Protein AF-A0A9D7R0Y0-F1 (afdb_monomer_lite)

Foldseek 3Di:
DAAEDEDDDDPQDALVVCPVVCVVCVVRHNYDRDDDAPYPPHHHDPDDDDPVNRVVVVVVD

pLDDT: mean 94.99, std 6.4, range [60.22, 98.56]

Radius of gyration: 12.71 Å; chains: 1; bounding box: 27×23×32 Å

Structure (mmCIF, N/CA/C/O backbone):
data_AF-A0A9D7R0Y0-F1
#
_entry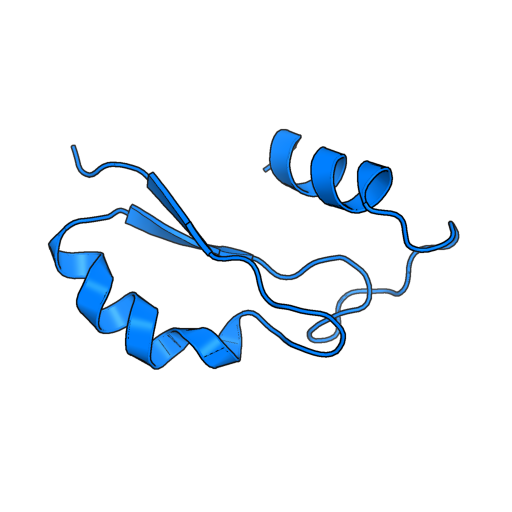.id   AF-A0A9D7R0Y0-F1
#
loop_
_atom_site.group_PDB
_atom_site.id
_atom_site.type_symbol
_atom_site.label_atom_id
_atom_site.label_alt_id
_atom_site.label_comp_id
_atom_site.label_asym_id
_atom_site.label_entity_id
_atom_site.label_seq_id
_atom_site.pdbx_PDB_ins_code
_atom_site.Cartn_x
_atom_site.Cartn_y
_atom_site.Cartn_z
_atom_site.occupancy
_atom_site.B_iso_or_equiv
_atom_site.auth_seq_id
_atom_site.auth_comp_id
_atom_site.auth_asym_id
_atom_site.auth_atom_id
_atom_site.pdbx_PDB_model_num
ATOM 1 N N . MET A 1 1 ? -14.982 10.663 15.098 1.00 83.56 1 MET A N 1
ATOM 2 C CA . MET A 1 1 ? -14.435 10.303 13.770 1.00 83.56 1 MET A CA 1
ATOM 3 C C . MET A 1 1 ? -13.385 9.234 13.984 1.00 83.56 1 MET A C 1
ATOM 5 O O . MET A 1 1 ? -12.617 9.387 14.925 1.00 83.56 1 MET A O 1
ATOM 9 N N . LYS A 1 2 ? -13.385 8.170 13.174 1.00 94.25 2 LYS A N 1
ATOM 10 C CA . LYS A 1 2 ? -12.347 7.129 13.229 1.00 94.25 2 LYS A CA 1
ATOM 11 C C . LYS A 1 2 ? -11.039 7.664 12.642 1.00 94.25 2 LYS A C 1
ATOM 13 O O . LYS A 1 2 ? -11.081 8.474 11.715 1.00 94.25 2 LYS A O 1
ATOM 18 N N . SER A 1 3 ? -9.902 7.219 13.171 1.00 97.69 3 SER A N 1
ATOM 19 C CA . SER A 1 3 ? -8.587 7.520 12.592 1.00 97.69 3 SER A CA 1
ATOM 20 C C . SER A 1 3 ? -8.419 6.784 11.261 1.00 97.69 3 SER A C 1
ATOM 22 O O . SER A 1 3 ? -8.896 5.658 11.115 1.00 97.69 3 SER A O 1
ATOM 24 N N . ASN A 1 4 ? -7.743 7.402 10.292 1.00 97.06 4 ASN A N 1
ATOM 25 C CA . ASN A 1 4 ? -7.409 6.729 9.036 1.00 97.06 4 ASN A CA 1
ATOM 26 C C . ASN A 1 4 ? -6.275 5.724 9.278 1.00 97.06 4 ASN A C 1
ATOM 28 O O . ASN A 1 4 ? -5.270 6.080 9.896 1.00 97.06 4 ASN A O 1
ATOM 32 N N . LEU A 1 5 ? -6.417 4.508 8.753 1.00 97.94 5 LEU A N 1
ATOM 33 C CA . LEU A 1 5 ? -5.371 3.488 8.746 1.00 97.94 5 LEU A CA 1
ATOM 34 C C . LEU A 1 5 ? -5.088 3.072 7.303 1.00 97.94 5 LEU A C 1
ATOM 36 O O . LEU A 1 5 ? -5.905 2.404 6.677 1.00 97.94 5 LEU A O 1
ATOM 40 N N . LEU A 1 6 ? -3.930 3.477 6.785 1.00 97.56 6 LEU A N 1
ATOM 41 C CA . LEU A 1 6 ? -3.438 3.058 5.475 1.00 97.56 6 LEU A CA 1
ATOM 42 C C . LEU A 1 6 ? -2.633 1.762 5.621 1.00 97.56 6 LEU A C 1
ATOM 44 O O . LEU A 1 6 ? -1.673 1.727 6.391 1.00 97.56 6 LEU A O 1
ATOM 48 N N . ILE A 1 7 ? -2.999 0.724 4.869 1.00 97.75 7 ILE A N 1
ATOM 49 C CA . ILE A 1 7 ? -2.286 -0.560 4.844 1.00 97.75 7 ILE A CA 1
ATOM 50 C C . ILE A 1 7 ? -1.601 -0.723 3.487 1.00 97.75 7 ILE A C 1
ATOM 52 O O . ILE A 1 7 ? -2.225 -0.571 2.435 1.00 97.75 7 ILE A O 1
ATOM 56 N N . LEU A 1 8 ? -0.303 -1.025 3.528 1.00 97.44 8 LEU A N 1
ATOM 57 C CA . LEU A 1 8 ? 0.566 -1.141 2.360 1.00 97.44 8 LEU A CA 1
ATOM 58 C C . LEU A 1 8 ? 1.053 -2.584 2.217 1.00 97.44 8 LEU A C 1
ATOM 60 O O . LEU A 1 8 ? 1.537 -3.178 3.183 1.00 97.44 8 LEU A O 1
ATOM 64 N N . HIS A 1 9 ? 0.959 -3.131 1.008 1.00 97.12 9 HIS A N 1
ATOM 65 C CA . HIS A 1 9 ? 1.484 -4.457 0.690 1.00 97.12 9 HIS A CA 1
ATOM 66 C C . HIS A 1 9 ? 3.002 -4.448 0.455 1.00 97.12 9 HIS A C 1
ATOM 68 O O . HIS A 1 9 ? 3.617 -3.412 0.199 1.00 97.12 9 HIS A O 1
ATOM 74 N N . GLY A 1 10 ? 3.611 -5.634 0.533 1.00 95.12 10 GLY A N 1
ATOM 75 C CA . GLY A 1 10 ? 5.014 -5.851 0.174 1.00 95.12 10 GLY A CA 1
ATOM 76 C C . GLY A 1 10 ? 5.225 -6.032 -1.333 1.00 95.12 10 GLY A C 1
ATOM 77 O O . GLY A 1 10 ? 4.277 -6.018 -2.120 1.00 95.12 10 GLY A O 1
ATOM 78 N N . ALA A 1 11 ? 6.478 -6.236 -1.744 1.00 93.38 11 ALA A N 1
ATOM 79 C CA . ALA A 1 11 ? 6.812 -6.511 -3.143 1.00 93.38 11 ALA A CA 1
ATOM 80 C C . ALA A 1 11 ? 6.044 -7.736 -3.680 1.00 93.38 11 ALA A C 1
ATOM 82 O O . ALA A 1 11 ? 5.916 -8.735 -2.973 1.00 93.38 11 ALA A O 1
ATOM 83 N N . LEU A 1 12 ? 5.569 -7.656 -4.931 1.00 91.50 12 LEU A N 1
ATOM 84 C CA . LEU A 1 12 ? 4.761 -8.686 -5.612 1.00 91.50 12 LEU A CA 1
ATOM 85 C C . LEU A 1 12 ? 3.376 -8.958 -4.985 1.00 91.50 12 LEU A C 1
ATOM 87 O O . LEU A 1 12 ? 2.678 -9.863 -5.437 1.00 91.50 12 LEU A O 1
ATOM 91 N N . GLY A 1 13 ? 2.976 -8.200 -3.961 1.00 94.88 13 GLY A N 1
ATOM 92 C CA . GLY A 1 13 ? 1.668 -8.309 -3.312 1.00 94.88 13 GLY A CA 1
ATOM 93 C C . GLY A 1 13 ? 0.582 -7.427 -3.935 1.00 94.88 13 GLY A C 1
ATOM 94 O O . GLY A 1 13 ? 0.806 -6.731 -4.927 1.00 94.88 13 GLY A O 1
ATOM 95 N N . SER A 1 14 ? -0.593 -7.442 -3.308 1.00 97.69 14 SER A N 1
ATOM 96 C CA . SER A 1 14 ? -1.705 -6.520 -3.571 1.00 97.69 14 SER A CA 1
ATOM 97 C C . SER A 1 14 ? -2.444 -6.186 -2.275 1.00 97.69 14 SER A C 1
ATOM 99 O O . SER A 1 14 ? -2.271 -6.854 -1.252 1.00 97.69 14 SER A O 1
ATOM 101 N N . SER A 1 15 ? -3.286 -5.155 -2.321 1.00 97.62 15 SER A N 1
ATOM 102 C CA . SER A 1 15 ? -4.241 -4.802 -1.265 1.00 97.62 15 SER A CA 1
ATOM 103 C C . SER A 1 15 ? -5.102 -5.975 -0.818 1.00 97.62 15 SER A C 1
ATOM 105 O O . SER A 1 15 ? -5.424 -6.077 0.360 1.00 97.62 15 SER A O 1
ATOM 107 N N . ASP A 1 16 ? -5.453 -6.859 -1.749 1.00 97.62 16 ASP A N 1
ATOM 108 C CA . ASP A 1 16 ? -6.463 -7.905 -1.563 1.00 97.62 16 ASP A CA 1
ATOM 109 C C . ASP A 1 16 ? -6.026 -8.918 -0.494 1.00 97.62 16 ASP A C 1
ATOM 111 O O . ASP A 1 16 ? -6.840 -9.512 0.207 1.00 97.62 16 ASP A O 1
ATOM 115 N N . GLN A 1 17 ? -4.710 -9.049 -0.282 1.00 97.81 17 GLN A N 1
ATOM 116 C CA . GLN A 1 17 ? -4.131 -9.866 0.788 1.00 97.81 17 GLN A CA 1
ATOM 117 C C . GLN A 1 17 ? -4.556 -9.407 2.195 1.00 97.81 17 GLN A C 1
ATOM 119 O O . GLN A 1 17 ? -4.426 -10.172 3.150 1.00 97.81 17 GLN A O 1
ATOM 124 N N . PHE A 1 18 ? -5.042 -8.170 2.329 1.00 98.25 18 PHE A N 1
ATOM 125 C CA . PHE A 1 18 ? -5.451 -7.566 3.593 1.00 98.25 18 PHE A CA 1
ATOM 126 C C . PHE A 1 18 ? -6.963 -7.425 3.754 1.00 98.25 18 PHE A C 1
ATOM 128 O O . PHE A 1 18 ? -7.372 -6.927 4.799 1.00 98.25 18 PHE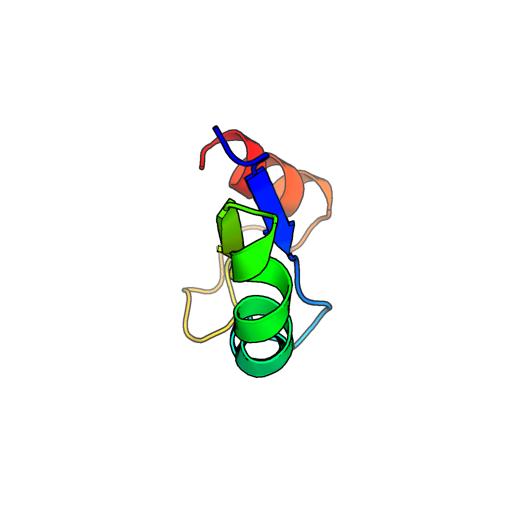 A O 1
ATOM 135 N N . GLU A 1 19 ? -7.797 -7.868 2.807 1.00 98.00 19 GLU A N 1
ATOM 136 C CA . GLU A 1 19 ? -9.262 -7.783 2.947 1.00 98.00 19 GLU A CA 1
ATOM 137 C C . GLU A 1 19 ? -9.766 -8.395 4.269 1.00 98.00 19 GLU A C 1
ATOM 139 O O . GLU A 1 19 ?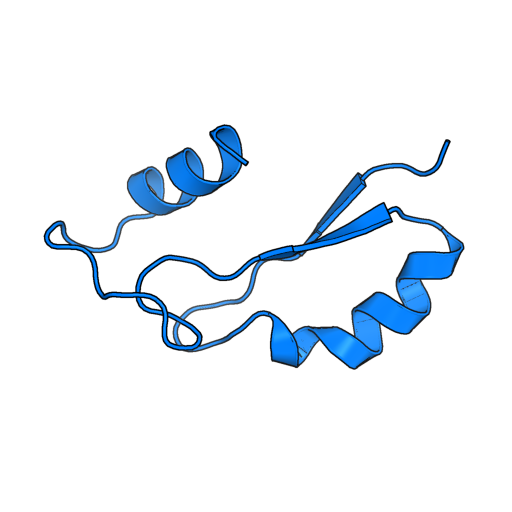 -10.441 -7.681 5.014 1.00 98.00 19 GLU A O 1
ATOM 144 N N . PRO A 1 20 ? -9.347 -9.615 4.680 1.00 98.31 20 PRO A N 1
ATOM 145 C CA . PRO A 1 20 ? -9.802 -10.181 5.954 1.00 98.31 20 PRO A CA 1
ATOM 146 C C . PRO A 1 20 ? -9.344 -9.377 7.179 1.00 98.31 20 PRO A C 1
ATOM 148 O O . PRO A 1 20 ? -10.000 -9.379 8.217 1.00 98.31 20 PRO A O 1
ATOM 151 N N . LEU A 1 21 ? -8.195 -8.698 7.086 1.00 98.12 21 LEU A N 1
ATOM 152 C CA . LEU A 1 21 ? -7.688 -7.848 8.163 1.00 98.12 21 LEU A CA 1
ATOM 153 C C . LEU A 1 21 ? -8.428 -6.505 8.203 1.00 98.12 21 LEU A C 1
ATOM 155 O O . LEU A 1 21 ? -8.683 -5.980 9.286 1.00 98.12 21 LEU A O 1
ATOM 159 N N . ALA A 1 22 ? -8.771 -5.954 7.038 1.00 98.19 22 ALA A N 1
ATOM 160 C CA . ALA A 1 22 ? -9.517 -4.712 6.914 1.00 98.19 22 ALA A CA 1
ATOM 161 C C . ALA A 1 22 ? -10.896 -4.834 7.562 1.00 98.19 22 ALA A C 1
ATOM 163 O O . ALA A 1 22 ? -11.233 -3.985 8.379 1.00 98.19 22 ALA A O 1
ATOM 164 N N . GLU A 1 23 ? -11.624 -5.924 7.295 1.00 98.19 23 GLU A N 1
ATOM 165 C CA . GLU A 1 23 ? -12.946 -6.186 7.885 1.00 98.19 23 GLU A CA 1
ATOM 166 C C . GLU A 1 23 ? -12.931 -6.114 9.421 1.00 98.19 23 GLU A C 1
ATOM 168 O O . GLU A 1 23 ? -13.824 -5.530 10.029 1.00 98.19 23 GLU A O 1
ATOM 173 N N . ILE A 1 24 ? -11.883 -6.647 10.058 1.00 98.31 24 ILE A N 1
ATOM 174 C CA . ILE A 1 24 ? -11.726 -6.617 11.520 1.00 98.31 24 ILE A CA 1
ATOM 175 C C . ILE A 1 24 ? -11.398 -5.197 12.009 1.00 98.31 24 ILE A C 1
ATOM 177 O O . ILE A 1 24 ? -11.901 -4.742 13.033 1.00 98.31 24 ILE A O 1
ATOM 181 N N . LEU A 1 25 ? -10.527 -4.481 11.294 1.00 98.25 25 LEU A N 1
ATOM 182 C CA . LEU A 1 25 ? -10.033 -3.166 11.712 1.00 98.25 25 LEU A CA 1
ATOM 183 C C . LEU A 1 25 ? -11.007 -2.024 11.405 1.00 98.25 25 LEU A C 1
ATOM 185 O O . LEU A 1 25 ? -10.907 -0.958 12.020 1.00 98.25 25 LEU A O 1
ATOM 189 N N . GLU A 1 26 ? -11.960 -2.233 10.498 1.00 97.69 26 GLU A N 1
ATOM 190 C CA . GLU A 1 26 ? -13.011 -1.271 10.168 1.00 97.69 26 GLU A CA 1
ATOM 191 C C . GLU A 1 26 ? -13.921 -0.946 11.358 1.00 97.69 26 GLU A C 1
ATOM 193 O O . GLU A 1 26 ? -14.563 0.107 11.351 1.00 97.69 26 GLU A O 1
ATOM 198 N N . GLU A 1 27 ? -13.939 -1.768 12.416 1.00 97.44 27 GLU A N 1
ATOM 199 C CA . GLU A 1 27 ? -14.616 -1.458 13.682 1.00 97.44 27 GLU A CA 1
ATOM 200 C C . GLU A 1 27 ? -14.033 -0.207 14.363 1.00 97.44 27 GLU A C 1
ATOM 202 O O . GLU A 1 27 ? -14.794 0.628 14.858 1.00 97.44 27 GLU A O 1
ATOM 207 N N . GLU A 1 28 ? -12.722 0.018 14.264 1.00 98.06 28 GLU A N 1
ATOM 208 C CA . GLU A 1 28 ? -11.996 1.077 14.989 1.00 98.06 28 GLU A CA 1
ATOM 209 C C . GLU A 1 28 ? -11.423 2.165 14.067 1.00 98.06 28 GLU A C 1
ATOM 211 O O . GLU A 1 28 ? -11.340 3.344 14.431 1.00 98.06 28 GLU A O 1
ATOM 216 N N . PHE A 1 29 ? -11.079 1.803 12.830 1.00 98.56 29 PHE A N 1
ATOM 217 C CA . PHE A 1 29 ? -10.405 2.677 11.875 1.00 98.56 29 PHE A CA 1
ATOM 218 C C . PHE A 1 29 ? -11.236 2.910 10.617 1.00 98.56 29 PHE A C 1
ATOM 220 O O . PHE A 1 29 ? -12.096 2.118 10.240 1.00 98.56 29 PHE A O 1
ATOM 227 N N . ARG A 1 30 ? -10.946 4.010 9.919 1.00 97.88 30 ARG A N 1
ATOM 228 C CA . ARG A 1 30 ? -11.259 4.120 8.494 1.00 97.88 30 ARG A CA 1
ATOM 229 C C . ARG A 1 30 ? -10.105 3.472 7.735 1.00 97.88 30 ARG A C 1
ATOM 231 O O . ARG A 1 30 ? -9.069 4.111 7.539 1.00 97.88 30 ARG A O 1
ATOM 238 N N . VAL A 1 31 ? -10.267 2.202 7.382 1.00 98.12 31 VAL A N 1
ATOM 239 C CA . VAL A 1 31 ? -9.230 1.426 6.698 1.00 98.12 31 VAL A CA 1
ATOM 240 C C . VAL A 1 31 ? -9.151 1.846 5.230 1.00 98.12 31 VAL A C 1
ATOM 242 O O . VAL A 1 31 ? -10.165 2.051 4.567 1.00 98.12 31 VAL A O 1
ATOM 245 N N . ILE A 1 32 ? -7.929 2.027 4.735 1.00 97.44 32 ILE A N 1
ATOM 246 C CA . ILE A 1 32 ? -7.621 2.352 3.344 1.00 97.44 32 ILE A CA 1
ATOM 247 C C . ILE A 1 32 ? -6.620 1.305 2.867 1.00 97.44 32 ILE A C 1
ATOM 249 O O . ILE A 1 32 ? -5.490 1.250 3.358 1.00 97.44 32 ILE A O 1
ATOM 253 N N . LEU A 1 33 ? -7.035 0.474 1.916 1.00 97.50 33 LEU A N 1
ATOM 254 C CA . LEU A 1 33 ? -6.146 -0.460 1.237 1.00 97.50 33 LEU A CA 1
ATOM 255 C C . LEU A 1 33 ? -5.619 0.186 -0.046 1.00 97.50 33 LEU A C 1
ATOM 257 O O . LEU A 1 33 ? -6.384 0.783 -0.804 1.00 97.50 33 LEU A O 1
ATOM 261 N N . PHE A 1 34 ? -4.312 0.086 -0.284 1.00 96.94 34 PHE A N 1
ATOM 262 C CA . PHE A 1 34 ? -3.654 0.774 -1.392 1.00 96.94 34 PHE A CA 1
ATOM 263 C C . PHE A 1 34 ? -2.802 -0.183 -2.224 1.00 96.94 34 PHE A C 1
ATOM 265 O O . PHE A 1 34 ? -2.022 -0.960 -1.680 1.00 96.94 34 PHE A O 1
ATOM 272 N N . ASN A 1 35 ? -2.927 -0.079 -3.549 1.00 97.06 35 ASN A N 1
ATOM 273 C CA . ASN A 1 35 ? -2.047 -0.748 -4.507 1.00 97.06 35 ASN A CA 1
ATOM 274 C C . ASN A 1 35 ? -1.046 0.250 -5.078 1.00 97.06 35 ASN A C 1
ATOM 276 O O . ASN A 1 35 ? -1.463 1.283 -5.607 1.00 97.06 35 ASN A O 1
ATOM 280 N N . PHE A 1 36 ? 0.242 -0.078 -5.046 1.00 96.62 36 PHE A N 1
ATOM 281 C CA . PHE A 1 36 ? 1.273 0.698 -5.741 1.00 96.62 36 PHE A CA 1
ATOM 282 C C . PHE A 1 36 ? 1.206 0.511 -7.260 1.00 96.62 36 PHE A C 1
ATOM 284 O O . PHE A 1 36 ? 0.688 -0.498 -7.752 1.00 96.62 36 PHE A O 1
ATOM 291 N N . SER A 1 37 ? 1.762 1.455 -8.025 1.00 95.75 37 SER A N 1
ATOM 292 C CA . SER A 1 37 ? 1.960 1.257 -9.469 1.00 95.75 37 SER A CA 1
ATOM 293 C C . SER A 1 37 ? 2.710 -0.053 -9.764 1.00 95.75 37 SER A C 1
ATOM 295 O O . SER A 1 37 ? 3.572 -0.498 -9.001 1.00 95.75 37 SER A O 1
ATOM 297 N N . GLY A 1 38 ? 2.343 -0.712 -10.865 1.00 95.50 38 GLY A N 1
ATOM 298 C CA . GLY A 1 38 ? 2.857 -2.028 -11.254 1.00 95.50 38 GLY A CA 1
ATOM 299 C C . GLY A 1 38 ? 2.318 -3.229 -10.462 1.00 95.50 38 GLY A C 1
ATOM 300 O O . GLY A 1 38 ? 2.750 -4.347 -10.733 1.00 95.50 38 GLY A O 1
ATOM 301 N N . HIS A 1 39 ? 1.394 -3.036 -9.512 1.00 96.19 39 HIS A N 1
ATOM 302 C CA . HIS A 1 39 ? 0.795 -4.108 -8.702 1.00 96.19 39 HIS A CA 1
ATOM 303 C C . HIS A 1 39 ? -0.727 -4.177 -8.884 1.00 96.19 39 HIS A C 1
ATOM 305 O O . HIS A 1 39 ? -1.360 -3.193 -9.264 1.00 96.19 39 HIS A O 1
ATOM 311 N N . ALA A 1 40 ? -1.324 -5.348 -8.629 1.00 94.38 40 ALA A N 1
ATOM 312 C CA . ALA A 1 40 ? -2.774 -5.579 -8.737 1.00 94.38 40 ALA A CA 1
ATOM 313 C C . ALA A 1 40 ? -3.395 -5.129 -10.081 1.00 94.38 40 ALA A C 1
ATOM 315 O O . ALA A 1 40 ? -4.491 -4.577 -10.133 1.00 94.38 40 ALA A O 1
ATOM 316 N N . GLY A 1 41 ? -2.661 -5.308 -11.185 1.00 93.88 41 GLY A N 1
ATOM 317 C CA . GLY A 1 41 ? -3.097 -4.888 -12.521 1.00 93.88 41 GLY A CA 1
ATOM 318 C C . GLY A 1 41 ? -2.923 -3.395 -12.824 1.00 93.88 41 GLY A C 1
ATOM 319 O O . GLY A 1 41 ? -3.249 -2.972 -13.934 1.00 93.88 41 GLY A O 1
ATOM 320 N N . LYS A 1 42 ? -2.381 -2.591 -11.895 1.00 94.50 42 LYS A N 1
ATOM 321 C CA . LYS A 1 42 ? -1.972 -1.215 -12.199 1.00 94.50 42 LYS A CA 1
ATOM 322 C C . LYS A 1 42 ? -0.845 -1.204 -13.242 1.00 94.50 42 LYS A C 1
ATOM 324 O O . LYS A 1 42 ? 0.019 -2.084 -13.205 1.00 94.50 42 LYS A O 1
ATOM 329 N N . PRO A 1 43 ? -0.809 -0.199 -14.138 1.00 95.25 43 PRO A N 1
ATOM 330 C CA . PRO A 1 43 ? 0.260 -0.060 -15.121 1.00 95.25 43 PRO A CA 1
ATOM 331 C C . PRO A 1 43 ? 1.643 -0.056 -14.469 1.00 95.25 43 PRO A C 1
ATOM 333 O O . PRO A 1 43 ? 1.830 0.521 -13.395 1.00 95.25 43 PRO A O 1
ATOM 336 N N . ILE A 1 44 ? 2.612 -0.683 -15.136 1.00 95.50 44 ILE A N 1
ATOM 337 C CA . ILE A 1 44 ? 4.022 -0.570 -14.764 1.00 95.50 44 ILE A CA 1
ATOM 338 C C . ILE A 1 44 ? 4.487 0.837 -15.176 1.00 95.50 44 ILE A C 1
ATOM 340 O O . ILE A 1 44 ? 4.297 1.205 -16.338 1.00 95.50 44 ILE A O 1
ATOM 344 N N . PRO A 1 45 ? 5.050 1.635 -14.254 1.00 94.12 45 PRO A N 1
ATOM 345 C CA . PRO A 1 45 ? 5.536 2.973 -14.557 1.00 94.12 45 PRO A CA 1
ATOM 346 C C . PRO A 1 45 ? 6.769 2.913 -15.464 1.00 94.12 45 PRO A C 1
ATOM 348 O O . PRO A 1 45 ? 7.509 1.929 -15.474 1.00 94.12 45 PRO A O 1
ATOM 351 N N . GLU A 1 46 ? 7.001 3.986 -16.219 1.00 95.38 46 GLU A N 1
ATOM 352 C CA . GLU A 1 46 ? 8.190 4.105 -17.074 1.00 95.38 46 GLU A CA 1
ATOM 353 C C . GLU A 1 46 ? 9.477 4.277 -16.254 1.00 95.38 46 GLU A C 1
ATOM 355 O O . GLU A 1 46 ? 10.554 3.854 -16.677 1.00 95.38 46 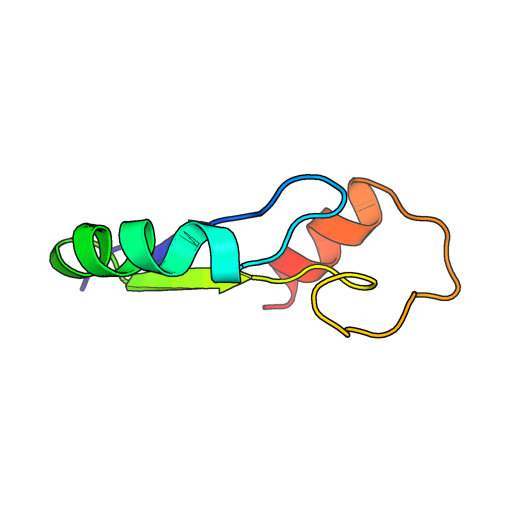GLU A O 1
ATOM 360 N N . GLU A 1 47 ? 9.375 4.888 -15.071 1.00 94.06 47 GLU A N 1
ATOM 361 C CA . GLU A 1 47 ? 10.505 5.053 -14.163 1.00 94.06 47 GLU A CA 1
ATOM 362 C C . GLU A 1 47 ? 10.762 3.796 -13.312 1.00 94.06 47 GLU A C 1
ATOM 364 O O . GLU A 1 47 ? 9.823 3.078 -12.951 1.00 94.06 47 GLU A O 1
ATOM 369 N N . PRO A 1 48 ? 12.027 3.516 -12.940 1.00 95.81 48 PRO A N 1
ATOM 370 C CA . PRO A 1 48 ? 12.342 2.394 -12.067 1.00 95.81 48 PRO A CA 1
ATOM 371 C C . PRO A 1 48 ? 11.646 2.494 -10.709 1.00 95.81 48 PRO A C 1
ATOM 373 O O . PRO A 1 48 ? 11.587 3.561 -10.091 1.00 95.81 48 PRO A O 1
ATOM 376 N N . PHE A 1 49 ? 11.213 1.346 -10.185 1.00 96.25 49 PHE A N 1
ATOM 377 C CA . PHE A 1 49 ? 10.677 1.271 -8.832 1.00 96.25 49 PHE A CA 1
ATOM 378 C C . PHE A 1 49 ? 11.690 1.770 -7.798 1.00 96.25 49 PHE A C 1
ATOM 380 O O . PHE A 1 49 ? 12.843 1.336 -7.759 1.00 96.25 49 PHE A O 1
ATOM 387 N N . SER A 1 50 ? 11.239 2.667 -6.922 1.00 96.38 50 SER A N 1
ATOM 388 C CA . SER A 1 50 ? 12.027 3.166 -5.799 1.00 96.38 50 SER A CA 1
ATOM 389 C C . SER A 1 50 ? 11.126 3.498 -4.615 1.00 96.38 50 SER A C 1
ATOM 391 O O . SER A 1 50 ? 9.964 3.859 -4.786 1.00 96.38 50 SER A O 1
ATOM 393 N N . ILE A 1 51 ? 11.681 3.439 -3.399 1.00 95.50 51 ILE A N 1
ATOM 394 C CA . ILE A 1 51 ? 10.957 3.842 -2.182 1.00 95.50 51 ILE A CA 1
ATOM 395 C C . ILE A 1 51 ? 10.474 5.292 -2.278 1.00 95.50 51 ILE A C 1
ATOM 397 O O . ILE A 1 5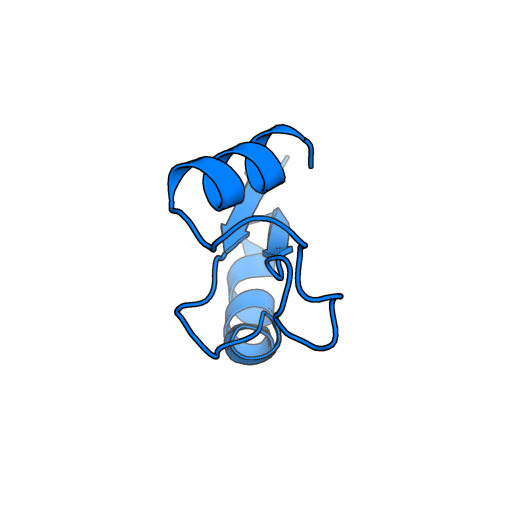1 ? 9.377 5.604 -1.826 1.00 95.50 51 ILE A O 1
ATOM 401 N N . LYS A 1 52 ? 11.271 6.176 -2.894 1.00 96.38 52 LYS A N 1
ATOM 402 C CA . LYS A 1 52 ? 10.890 7.577 -3.097 1.00 96.38 52 LYS A CA 1
ATOM 403 C C . LYS A 1 52 ? 9.645 7.689 -3.975 1.00 96.38 52 LYS A C 1
ATOM 405 O O . LYS A 1 52 ? 8.729 8.404 -3.596 1.00 96.38 52 LYS A O 1
ATOM 410 N N . MET A 1 53 ? 9.615 6.982 -5.104 1.00 95.38 53 MET A N 1
ATOM 411 C CA . MET A 1 53 ? 8.466 6.991 -6.010 1.00 95.38 53 MET A CA 1
ATOM 412 C C . MET A 1 53 ? 7.197 6.513 -5.286 1.00 95.38 53 MET A C 1
ATOM 414 O O . MET A 1 53 ? 6.218 7.251 -5.228 1.00 95.38 53 MET A O 1
ATOM 418 N N . PHE A 1 54 ? 7.253 5.365 -4.602 1.00 95.75 54 PHE A N 1
ATOM 419 C CA . PHE A 1 54 ? 6.107 4.842 -3.850 1.00 95.75 54 PHE A CA 1
ATOM 420 C C . PHE A 1 54 ? 5.644 5.771 -2.714 1.00 95.75 54 PHE A C 1
ATOM 422 O O . PHE A 1 54 ? 4.449 5.884 -2.451 1.00 95.75 54 PHE A O 1
ATOM 429 N N .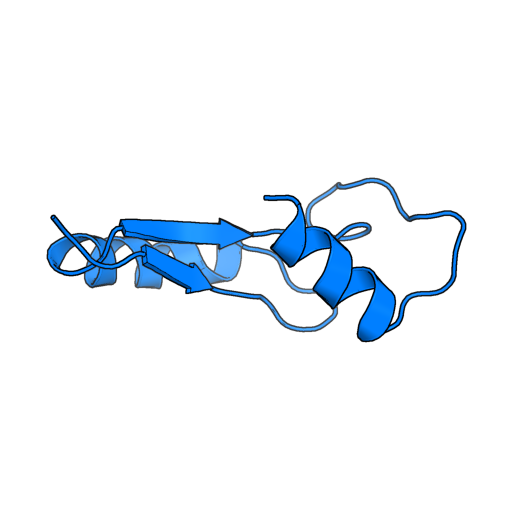 ALA A 1 55 ? 6.564 6.476 -2.049 1.00 95.75 55 ALA A N 1
ATOM 430 C CA . ALA A 1 55 ? 6.208 7.447 -1.016 1.00 95.75 55 ALA A CA 1
ATOM 431 C C . ALA A 1 55 ? 5.452 8.669 -1.575 1.00 95.75 55 ALA A C 1
ATOM 433 O O . ALA A 1 55 ? 4.591 9.214 -0.884 1.00 95.75 55 ALA A O 1
ATOM 434 N N . GLU A 1 56 ? 5.748 9.107 -2.802 1.00 95.81 56 GLU A N 1
ATOM 435 C CA . GLU A 1 56 ? 5.019 10.208 -3.451 1.00 95.81 56 GLU A CA 1
ATOM 436 C C . GLU A 1 56 ? 3.603 9.793 -3.896 1.00 95.81 56 GLU A C 1
ATOM 438 O O . GLU A 1 56 ? 2.676 10.604 -3.820 1.00 95.81 56 GLU A O 1
ATOM 443 N N . GLU A 1 57 ? 3.387 8.523 -4.259 1.00 94.94 57 GLU A N 1
ATOM 444 C CA . GLU A 1 57 ? 2.039 8.001 -4.554 1.00 94.94 57 GLU A CA 1
ATOM 445 C C . GLU A 1 57 ? 1.098 8.083 -3.337 1.00 94.94 57 GLU A C 1
ATOM 447 O O . GLU A 1 57 ? -0.101 8.326 -3.473 1.00 94.94 57 GLU A O 1
ATOM 452 N N . ILE A 1 58 ? 1.642 7.946 -2.125 1.00 93.94 58 ILE A N 1
ATOM 453 C CA . ILE A 1 58 ? 0.860 8.034 -0.882 1.00 93.94 58 ILE A CA 1
ATOM 454 C C . ILE A 1 58 ? 0.542 9.489 -0.513 1.00 93.94 58 ILE A C 1
ATOM 456 O O . ILE A 1 58 ? -0.525 9.786 0.007 1.00 93.94 58 ILE A O 1
ATOM 460 N N . LYS A 1 59 ? 1.453 10.434 -0.771 1.00 86.75 59 LYS A N 1
ATOM 461 C CA . LYS A 1 59 ? 1.221 11.856 -0.446 1.00 86.75 59 LYS A CA 1
ATOM 462 C C . LYS A 1 59 ? 0.139 12.508 -1.309 1.00 86.75 59 LYS A C 1
ATOM 464 O O . LYS A 1 59 ? -0.376 13.558 -0.936 1.00 86.75 59 LYS A O 1
ATOM 469 N N . SER A 1 60 ? -0.134 11.927 -2.473 1.00 66.19 60 SER A N 1
ATOM 470 C CA . SER A 1 60 ? -1.090 12.429 -3.461 1.00 66.19 60 SER A CA 1
ATOM 471 C C . SER A 1 60 ? -2.474 11.772 -3.377 1.00 66.19 60 SER A C 1
ATOM 473 O O . SER A 1 60 ? -3.342 12.124 -4.178 1.00 66.19 60 SER A O 1
ATOM 475 N N . SER A 1 61 ? -2.684 10.847 -2.430 1.00 60.22 61 SER A N 1
ATOM 476 C CA . SER A 1 61 ? -3.943 10.113 -2.220 1.00 60.22 61 SER A CA 1
ATOM 477 C C . SER A 1 61 ? -4.802 10.637 -1.068 1.00 60.22 61 SER A C 1
ATOM 479 O O . SER A 1 61 ? -4.291 11.367 -0.189 1.00 60.22 61 SER A O 1
#

Sequence (61 aa):
MKSNLLILHGALGSSDQFEPLAEILEEEFRVILFNFSGHAGKPIPEEPFSIKMFAEEIKSS

Secondary structure (DSSP, 8-state):
-PEEEEEE--TT--GGGGHHHHHHHTTTEEEEEEPPTTSTTPPPPSSPP-HHHHHHHHHT-